Protein AF-A0A432UEH8-F1 (afdb_monomer_lite)

Radius of gyration: 19.12 Å; chains: 1; bounding box: 53×22×62 Å

pLDDT: mean 91.01, std 8.9, range [53.44, 97.94]

Foldseek 3Di:
DQVVQQVQLCVLQPVQFPDHKDFDWDQDPVRDTDGPHIDTDGDLDADPPQLVRQLVSLVSLLCSLPRDPDHDPVSVVSNVSSVVSNVVSVVVVVVVVVVVVVVVVVD

Secondary structure (DSSP, 8-state):
-HHHHHHHHHHHHGGGEEEEEEEEEEE-TTS-EEEEEEEEEE-----TT-HHHHHHHHHHHHHHHT-SSS--HHHHHHHHHHHHHHHHHHHHHHHHHHHHHHHHT--

Structure (mmCIF, N/CA/C/O backbone):
data_AF-A0A432UEH8-F1
#
_entry.id   AF-A0A432UEH8-F1
#
loop_
_atom_site.group_PDB
_atom_site.id
_atom_site.type_symbol
_atom_site.label_atom_id
_atom_site.label_alt_id
_atom_site.label_comp_id
_atom_site.label_asym_id
_atom_site.label_entity_id
_atom_site.label_seq_id
_atom_site.pdbx_PDB_ins_code
_atom_site.Cartn_x
_atom_site.Cartn_y
_atom_site.Cartn_z
_atom_site.occupancy
_atom_site.B_iso_or_equiv
_atom_site.auth_seq_id
_atom_site.auth_comp_id
_atom_site.auth_asym_id
_atom_site.auth_atom_id
_atom_site.pdbx_PDB_model_num
ATOM 1 N N . MET A 1 1 ? 9.382 -10.130 -14.495 1.00 84.81 1 MET A N 1
ATOM 2 C CA . MET A 1 1 ? 9.517 -8.937 -15.369 1.00 84.81 1 MET A CA 1
ATOM 3 C C . MET A 1 1 ? 8.827 -7.755 -14.710 1.00 84.81 1 MET A C 1
ATOM 5 O O . MET A 1 1 ? 7.781 -7.974 -14.114 1.00 84.81 1 MET A O 1
ATOM 9 N N . VAL A 1 2 ? 9.347 -6.535 -14.879 1.00 89.75 2 VAL A N 1
ATOM 10 C CA . VAL A 1 2 ? 8.770 -5.299 -14.306 1.00 89.75 2 VAL A CA 1
ATOM 11 C C . VAL A 1 2 ? 7.304 -5.112 -14.705 1.00 89.75 2 VAL A C 1
ATOM 13 O O . VAL A 1 2 ? 6.442 -4.952 -13.859 1.00 89.75 2 VAL A O 1
ATOM 16 N N . ARG A 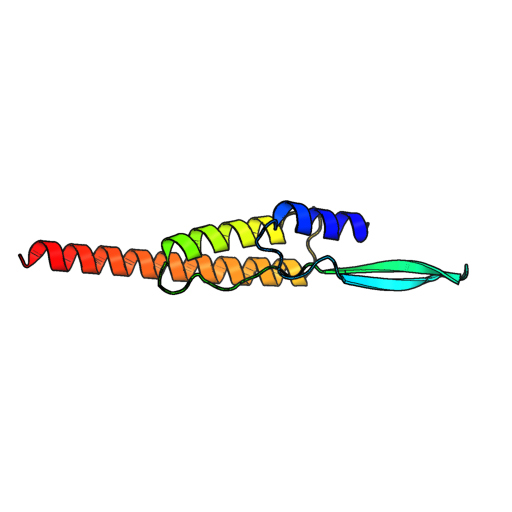1 3 ? 6.963 -5.264 -15.991 1.00 90.75 3 ARG A N 1
ATOM 17 C CA . ARG A 1 3 ? 5.567 -5.120 -16.448 1.00 90.75 3 ARG A CA 1
ATOM 18 C C . ARG A 1 3 ? 4.592 -6.093 -15.778 1.00 90.75 3 ARG A C 1
ATOM 20 O O . ARG A 1 3 ? 3.464 -5.716 -15.486 1.00 90.75 3 ARG A O 1
ATOM 27 N N . ALA A 1 4 ? 5.021 -7.335 -15.558 1.00 91.00 4 ALA A N 1
ATOM 28 C CA . ALA A 1 4 ? 4.205 -8.340 -14.881 1.00 91.00 4 ALA A CA 1
ATOM 29 C C . ALA A 1 4 ? 4.087 -8.051 -13.376 1.00 91.00 4 ALA A C 1
ATOM 31 O O . ALA A 1 4 ? 3.021 -8.264 -12.810 1.00 91.00 4 ALA A O 1
ATOM 32 N N . HIS A 1 5 ? 5.158 -7.529 -12.766 1.00 91.81 5 HIS A N 1
ATOM 33 C CA . HIS A 1 5 ? 5.180 -7.077 -11.377 1.00 91.81 5 HIS A CA 1
ATOM 34 C C . HIS A 1 5 ? 4.152 -5.958 -11.156 1.00 91.81 5 HIS A C 1
ATOM 36 O O . HIS A 1 5 ? 3.217 -6.143 -10.383 1.00 91.81 5 HIS A O 1
ATOM 42 N N . GLU A 1 6 ? 4.213 -4.881 -11.947 1.00 92.62 6 GLU A N 1
ATOM 43 C CA . GLU A 1 6 ? 3.250 -3.779 -11.802 1.00 92.62 6 GLU A CA 1
ATOM 44 C C . GLU A 1 6 ? 1.813 -4.212 -12.106 1.00 92.62 6 GLU A C 1
ATOM 46 O O . GLU A 1 6 ? 0.861 -3.786 -11.456 1.00 92.62 6 GLU A O 1
ATOM 51 N N . ARG A 1 7 ? 1.625 -5.114 -13.077 1.00 92.25 7 ARG A N 1
ATOM 52 C CA . ARG A 1 7 ? 0.293 -5.639 -13.393 1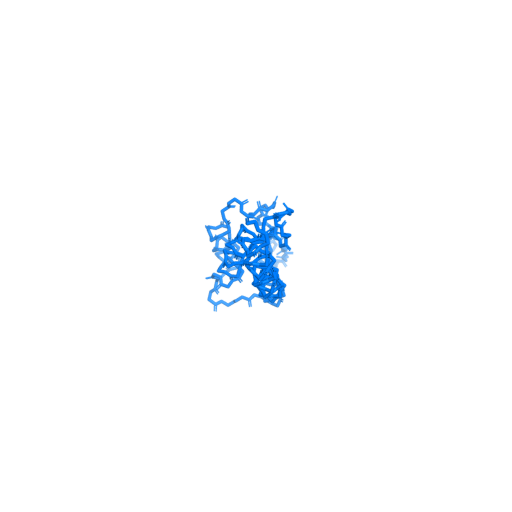.00 92.25 7 ARG A CA 1
ATOM 53 C C . ARG A 1 7 ? -0.309 -6.423 -12.224 1.00 92.25 7 ARG A C 1
ATOM 55 O O . ARG A 1 7 ? -1.518 -6.336 -12.021 1.00 92.25 7 ARG A O 1
ATOM 62 N N . ALA A 1 8 ? 0.502 -7.161 -11.464 1.00 93.12 8 ALA A N 1
ATOM 63 C CA . ALA A 1 8 ? 0.031 -7.873 -10.279 1.00 93.12 8 ALA A CA 1
ATOM 64 C C . ALA A 1 8 ? -0.478 -6.896 -9.208 1.00 93.12 8 ALA A C 1
ATOM 66 O O . ALA A 1 8 ? -1.565 -7.104 -8.668 1.00 93.12 8 ALA A O 1
ATOM 67 N N . HIS A 1 9 ? 0.239 -5.791 -8.979 1.00 92.50 9 HIS A N 1
ATOM 68 C CA . HIS A 1 9 ? -0.223 -4.728 -8.086 1.00 92.50 9 HIS A CA 1
ATOM 69 C C . HIS A 1 9 ? -1.530 -4.088 -8.552 1.00 92.50 9 HIS A C 1
ATOM 71 O O . HIS A 1 9 ? -2.440 -3.935 -7.743 1.00 92.50 9 HIS A O 1
ATOM 77 N N . LEU A 1 10 ? -1.668 -3.760 -9.841 1.00 91.94 10 LEU A N 1
ATOM 78 C CA . LEU A 1 10 ? -2.898 -3.154 -10.372 1.00 91.94 10 LEU A CA 1
ATOM 79 C C . LEU A 1 10 ? -4.121 -4.044 -10.168 1.00 91.94 10 LEU A C 1
ATOM 81 O O . LEU A 1 10 ? -5.162 -3.578 -9.712 1.00 91.94 10 LEU A O 1
ATOM 85 N N . ILE A 1 11 ? -3.986 -5.329 -10.504 1.00 92.62 11 ILE A N 1
ATOM 86 C CA . ILE A 1 11 ? -5.081 -6.295 -10.387 1.00 92.62 11 ILE A CA 1
ATOM 87 C C . ILE A 1 11 ? -5.483 -6.461 -8.920 1.00 92.62 11 ILE A C 1
ATOM 89 O O . ILE A 1 11 ? -6.671 -6.480 -8.610 1.00 92.62 11 ILE A O 1
ATOM 93 N N . ALA A 1 12 ? -4.508 -6.561 -8.016 1.00 93.25 12 ALA A N 1
ATOM 94 C CA . ALA A 1 12 ? -4.783 -6.743 -6.597 1.00 93.25 12 ALA A CA 1
ATOM 95 C C . ALA A 1 12 ? -5.281 -5.458 -5.907 1.00 93.25 12 ALA A C 1
ATOM 97 O O . ALA A 1 12 ? -6.056 -5.535 -4.953 1.00 93.25 12 ALA A O 1
ATOM 98 N N . GLY A 1 13 ? -4.838 -4.289 -6.377 1.00 91.12 13 GLY A N 1
ATOM 99 C CA . GLY A 1 13 ? -5.207 -2.979 -5.845 1.00 91.12 13 GLY A CA 1
ATOM 100 C C . GLY A 1 13 ? -6.609 -2.529 -6.247 1.00 91.12 13 GLY A C 1
ATOM 101 O O . GLY A 1 13 ? -7.323 -1.980 -5.409 1.00 91.12 13 GLY A O 1
ATOM 102 N N . GLY A 1 14 ? -7.031 -2.786 -7.489 1.00 93.25 14 GLY A N 1
ATOM 103 C CA . GLY A 1 14 ? -8.357 -2.394 -7.976 1.00 93.25 14 GLY A CA 1
ATOM 104 C C . GLY A 1 14 ? -8.636 -0.898 -7.774 1.00 93.25 14 GLY A C 1
ATOM 105 O O . GLY A 1 14 ? -7.835 -0.055 -8.163 1.00 93.25 14 GLY A O 1
ATOM 106 N N . ASP A 1 15 ? -9.747 -0.575 -7.113 1.00 92.94 15 ASP A N 1
ATOM 107 C CA . ASP A 1 15 ? -10.173 0.785 -6.731 1.00 92.94 15 ASP A CA 1
ATOM 108 C C . ASP A 1 15 ? -9.239 1.499 -5.740 1.00 92.94 15 ASP A C 1
ATOM 110 O O . ASP A 1 15 ? -9.373 2.702 -5.542 1.00 92.94 15 ASP A O 1
ATOM 114 N N . LEU A 1 16 ? -8.284 0.800 -5.120 1.00 92.94 16 LEU A N 1
ATOM 115 C CA . LEU A 1 16 ? -7.286 1.428 -4.244 1.00 92.94 16 LEU A CA 1
ATOM 116 C C . LEU A 1 16 ? -6.132 2.063 -5.023 1.00 92.94 16 LEU A C 1
ATOM 118 O O . LEU A 1 16 ? -5.307 2.762 -4.433 1.00 92.94 16 LEU A O 1
ATOM 122 N N . VAL A 1 17 ? -6.029 1.781 -6.322 1.00 92.69 17 VAL A N 1
ATOM 123 C CA . VAL A 1 17 ? -4.983 2.333 -7.178 1.00 92.69 17 VAL A CA 1
ATOM 124 C C . VAL A 1 17 ? -5.314 3.791 -7.490 1.00 92.69 17 VAL A C 1
ATOM 126 O O . VAL A 1 17 ? -6.306 4.086 -8.149 1.00 92.69 17 VAL A O 1
ATOM 129 N N . LEU A 1 18 ? -4.450 4.706 -7.048 1.00 89.12 18 LEU A N 1
ATOM 130 C CA . LEU A 1 18 ? -4.565 6.140 -7.332 1.00 89.12 18 LEU A CA 1
ATOM 131 C C . LEU A 1 18 ? -4.023 6.499 -8.712 1.00 89.12 18 LEU A C 1
ATOM 133 O O . LEU A 1 18 ? -4.503 7.423 -9.363 1.00 89.12 18 LEU A O 1
ATOM 137 N N . SER A 1 19 ? -2.983 5.791 -9.145 1.00 85.19 19 SER A N 1
ATOM 138 C CA . SER A 1 19 ? -2.334 6.018 -10.428 1.00 85.19 19 SER A CA 1
ATOM 139 C C . SER A 1 19 ? -1.858 4.696 -11.003 1.00 85.19 19 SER A C 1
ATOM 141 O O . SER A 1 19 ? -1.383 3.828 -10.268 1.00 85.19 19 SER A O 1
ATOM 143 N N . GLY A 1 20 ? -2.008 4.556 -12.322 1.00 82.38 20 GLY A N 1
ATOM 144 C CA . GLY A 1 20 ? -1.536 3.398 -13.069 1.00 82.38 20 GLY A CA 1
ATOM 145 C C . GLY A 1 20 ? -0.019 3.189 -12.952 1.00 82.38 20 GLY A C 1
ATOM 146 O O . GLY A 1 20 ? 0.677 3.976 -12.313 1.00 82.38 20 GLY A O 1
ATOM 147 N N . PRO A 1 21 ? 0.505 2.126 -13.578 1.00 85.94 21 PRO A N 1
ATOM 148 C CA . PRO A 1 21 ? 1.893 1.738 -13.410 1.00 85.94 21 PRO A CA 1
ATOM 149 C C . PRO A 1 21 ? 2.816 2.773 -14.053 1.00 85.94 21 PRO A C 1
ATOM 151 O O . PRO A 1 21 ? 2.733 3.042 -15.257 1.00 85.94 21 PRO A O 1
ATOM 154 N N . HIS A 1 22 ? 3.725 3.316 -13.257 1.00 89.75 22 HIS A N 1
ATOM 155 C CA . HIS A 1 22 ? 4.843 4.111 -13.744 1.00 89.75 22 HIS A CA 1
ATOM 156 C C . HIS A 1 22 ? 5.990 3.172 -14.086 1.00 89.75 22 HIS A C 1
ATOM 158 O O . HIS A 1 22 ? 6.191 2.162 -13.420 1.00 89.75 22 HIS A O 1
ATOM 164 N N . TYR A 1 23 ? 6.727 3.463 -15.156 1.00 91.25 23 TYR A N 1
ATOM 165 C CA . TYR A 1 23 ? 7.836 2.621 -15.600 1.00 91.25 23 TYR A CA 1
ATOM 166 C C . TYR A 1 23 ? 9.099 3.450 -15.778 1.00 91.25 23 TYR A C 1
ATOM 168 O O . TYR A 1 23 ? 9.107 4.461 -16.479 1.00 91.25 23 TYR A O 1
ATOM 176 N N . VAL A 1 24 ? 10.191 2.953 -15.211 1.00 89.75 24 VAL A N 1
ATOM 177 C CA . VAL A 1 24 ? 11.542 3.453 -15.437 1.00 89.75 24 VAL A CA 1
ATOM 178 C C . VAL A 1 24 ? 12.184 2.620 -16.535 1.00 89.75 24 VAL A C 1
ATOM 180 O O . VAL A 1 24 ? 12.254 1.390 -16.443 1.00 89.75 24 VAL A O 1
ATOM 183 N N . TYR A 1 25 ? 12.672 3.291 -17.576 1.00 93.44 25 TYR A N 1
ATOM 184 C CA . TYR A 1 25 ? 13.291 2.647 -18.729 1.00 93.44 25 TYR A CA 1
ATOM 185 C C . TYR A 1 25 ? 14.797 2.892 -18.773 1.00 93.44 25 TYR A C 1
ATOM 187 O O . TYR A 1 25 ? 15.276 3.980 -18.463 1.00 93.44 25 TYR A O 1
ATOM 195 N N . LYS A 1 26 ? 15.541 1.890 -19.244 1.00 94.44 26 LYS A N 1
ATOM 196 C CA . LYS A 1 26 ? 16.952 2.007 -19.616 1.00 94.44 26 LYS A CA 1
ATOM 197 C C . LYS A 1 26 ? 17.120 1.661 -21.091 1.00 94.44 26 LYS A C 1
ATOM 199 O O . LYS A 1 26 ? 16.524 0.697 -21.572 1.00 94.44 26 LYS A O 1
ATOM 204 N N . ARG A 1 27 ? 17.936 2.439 -21.806 1.00 95.75 27 ARG A N 1
ATOM 205 C CA . ARG A 1 27 ? 18.314 2.140 -23.193 1.00 95.75 27 ARG A CA 1
ATOM 206 C C . ARG A 1 27 ? 19.413 1.077 -23.221 1.00 95.75 27 ARG A C 1
ATOM 208 O O . ARG A 1 27 ? 20.413 1.209 -22.515 1.00 95.75 27 ARG A O 1
ATOM 215 N N . GLY A 1 28 ? 19.199 0.026 -24.004 1.00 95.00 28 GLY A N 1
ATOM 216 C CA . GLY A 1 28 ? 20.168 -1.039 -24.230 1.00 95.00 28 GLY A CA 1
ATOM 217 C C . GLY A 1 28 ? 21.220 -0.671 -25.285 1.00 95.00 28 GLY A C 1
ATOM 218 O O . GLY A 1 28 ? 21.062 0.327 -25.995 1.00 95.00 28 GLY A O 1
ATOM 219 N N . PRO A 1 29 ? 22.285 -1.480 -25.420 1.00 94.81 29 PRO A N 1
ATOM 220 C CA . PRO A 1 29 ? 23.298 -1.316 -26.471 1.00 94.81 29 PRO A CA 1
ATOM 221 C C . PRO A 1 29 ? 22.731 -1.425 -27.897 1.00 94.81 29 PRO A C 1
ATOM 223 O O . PRO A 1 29 ? 23.306 -0.899 -28.840 1.00 94.81 29 PRO A O 1
ATOM 226 N N . ASP A 1 30 ? 21.581 -2.081 -28.040 1.00 95.62 30 ASP A N 1
ATOM 227 C CA . ASP A 1 30 ? 20.789 -2.221 -29.265 1.00 95.62 30 ASP A CA 1
ATOM 228 C C . ASP A 1 30 ? 19.900 -0.997 -29.571 1.00 95.62 30 ASP A C 1
ATOM 230 O O . ASP A 1 30 ? 19.121 -1.010 -30.523 1.00 95.62 30 ASP A O 1
ATOM 234 N N . GLY A 1 31 ? 19.954 0.047 -28.736 1.00 94.94 31 GLY A N 1
ATOM 235 C CA . GLY A 1 31 ? 19.139 1.256 -28.857 1.00 94.94 31 GLY A CA 1
ATOM 236 C C . GLY A 1 31 ? 17.693 1.119 -28.361 1.00 94.94 31 GLY A C 1
ATOM 237 O O . GLY A 1 31 ? 16.976 2.123 -28.316 1.00 94.94 31 GLY A O 1
ATOM 238 N N . ARG A 1 32 ? 17.250 -0.074 -27.937 1.00 96.50 32 ARG A N 1
ATOM 239 C CA . ARG A 1 32 ? 15.868 -0.322 -27.486 1.00 96.50 32 ARG A CA 1
ATOM 240 C C . ARG A 1 32 ? 15.689 0.056 -26.013 1.00 96.50 32 ARG A C 1
ATOM 242 O O . ARG A 1 32 ? 16.641 0.052 -25.235 1.00 96.50 32 ARG A O 1
ATOM 249 N N . LEU A 1 33 ? 14.463 0.405 -25.618 1.00 93.62 33 LEU A N 1
ATOM 250 C CA . LEU A 1 33 ? 14.118 0.721 -24.226 1.00 93.62 33 LEU A CA 1
ATOM 251 C C . LEU A 1 33 ? 13.617 -0.523 -23.488 1.00 93.62 33 LEU A C 1
ATOM 253 O O . LEU A 1 33 ? 12.696 -1.197 -23.946 1.00 93.62 33 LEU A O 1
ATOM 257 N N . TYR A 1 34 ? 14.168 -0.763 -22.303 1.00 91.75 34 TYR A N 1
ATOM 258 C CA . TYR A 1 34 ? 13.806 -1.865 -21.418 1.00 91.75 34 TYR A CA 1
ATOM 259 C C . TYR A 1 34 ? 13.292 -1.317 -20.090 1.00 91.75 34 TYR A C 1
ATOM 261 O O . TYR A 1 34 ? 13.936 -0.455 -19.496 1.00 91.75 34 TYR A O 1
ATOM 269 N N . ALA A 1 35 ? 12.140 -1.803 -19.619 1.00 91.50 35 ALA A N 1
ATOM 270 C CA . ALA A 1 35 ? 11.621 -1.437 -18.301 1.00 91.50 35 ALA A CA 1
ATOM 271 C C . ALA A 1 35 ? 12.483 -2.101 -17.217 1.00 91.50 35 ALA A C 1
ATOM 273 O O . ALA A 1 35 ? 12.522 -3.329 -17.126 1.00 91.50 35 ALA A O 1
ATOM 274 N N .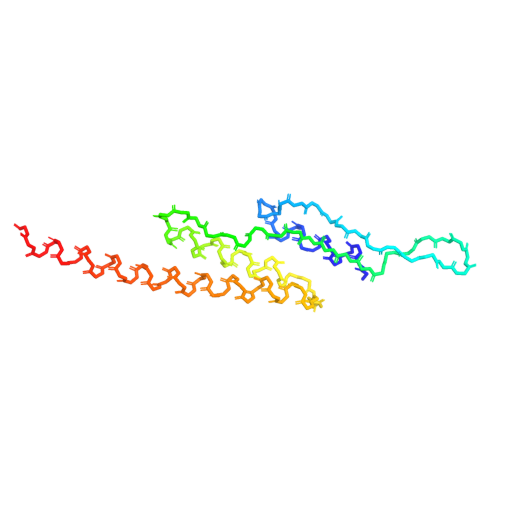 VAL A 1 36 ? 13.174 -1.283 -16.427 1.00 90.25 36 VAL A N 1
ATOM 275 C CA . VAL A 1 36 ? 14.094 -1.713 -15.360 1.00 90.25 36 VAL A CA 1
ATOM 276 C C . VAL A 1 36 ? 13.532 -1.480 -13.959 1.00 90.25 36 VAL A C 1
ATOM 278 O O . VAL A 1 36 ? 14.048 -2.047 -13.003 1.00 90.25 36 VAL A O 1
ATOM 281 N N . GLY A 1 37 ? 12.454 -0.706 -13.843 1.00 88.06 37 GLY A N 1
ATOM 282 C CA . GLY A 1 37 ? 11.696 -0.523 -12.611 1.00 88.06 37 GLY A CA 1
ATOM 283 C C . GLY A 1 37 ? 10.303 0.016 -12.906 1.00 88.06 37 GLY A C 1
ATOM 284 O O . GLY A 1 37 ? 10.015 0.420 -14.037 1.00 88.06 37 GLY A O 1
ATOM 285 N N . GLY A 1 38 ? 9.446 0.003 -11.902 1.00 87.75 38 GLY A N 1
ATOM 286 C CA . GLY A 1 38 ? 8.122 0.586 -11.960 1.00 87.75 38 GLY A CA 1
ATOM 287 C C . GLY A 1 38 ? 7.489 0.624 -10.581 1.00 87.75 38 GLY A C 1
ATOM 288 O O . GLY A 1 38 ? 8.050 0.068 -9.635 1.00 87.75 38 GLY A O 1
ATOM 289 N N . ASP A 1 39 ? 6.373 1.333 -10.483 1.00 88.00 39 ASP A N 1
ATOM 290 C CA . ASP A 1 39 ? 5.570 1.376 -9.272 1.00 88.00 39 ASP A CA 1
ATOM 291 C C . ASP A 1 39 ? 4.094 1.660 -9.569 1.00 88.00 39 ASP A C 1
ATOM 293 O O . ASP A 1 39 ? 3.735 2.314 -10.555 1.00 88.00 39 ASP A O 1
ATOM 297 N N . VAL A 1 40 ? 3.231 1.160 -8.685 1.00 89.88 40 VAL A N 1
ATOM 298 C CA . VAL A 1 40 ? 1.796 1.449 -8.651 1.00 89.88 40 VAL A CA 1
ATOM 299 C C . VAL A 1 40 ? 1.490 2.192 -7.361 1.00 89.88 40 VAL A C 1
ATOM 301 O O . VAL A 1 40 ? 1.811 1.732 -6.264 1.00 89.88 40 VAL A O 1
ATOM 304 N N . VAL A 1 41 ? 0.822 3.338 -7.475 1.00 89.94 41 VAL A N 1
ATOM 305 C CA . VAL A 1 41 ? 0.483 4.147 -6.303 1.00 89.94 41 VAL A CA 1
ATOM 306 C C . VAL A 1 41 ? -0.818 3.632 -5.693 1.00 89.94 41 VAL A C 1
ATOM 308 O O . VAL A 1 41 ? -1.882 3.751 -6.299 1.00 89.94 41 VAL A O 1
ATOM 311 N N . ILE A 1 42 ? -0.734 3.079 -4.482 1.00 89.00 42 ILE A N 1
ATOM 312 C CA . ILE A 1 42 ? -1.883 2.591 -3.707 1.00 89.00 42 ILE A CA 1
ATOM 313 C C . ILE A 1 42 ? -2.242 3.610 -2.620 1.00 89.00 42 ILE A C 1
ATOM 315 O O . ILE A 1 42 ? -1.370 4.088 -1.889 1.00 89.00 42 ILE A O 1
ATOM 319 N N . ASP A 1 43 ? -3.531 3.914 -2.481 1.00 90.69 43 ASP A N 1
ATOM 320 C CA . ASP A 1 43 ? -4.039 4.799 -1.437 1.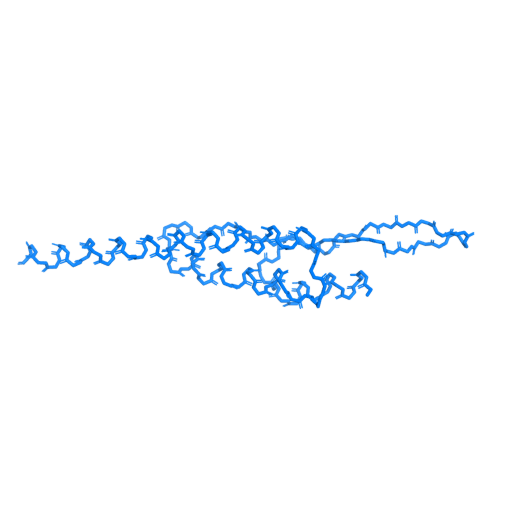00 90.69 43 ASP A CA 1
ATOM 321 C C . ASP A 1 43 ? -3.910 4.169 -0.044 1.00 90.69 43 ASP A C 1
ATOM 323 O O . ASP A 1 43 ? -4.752 3.381 0.383 1.00 90.69 43 ASP A O 1
ATOM 327 N N . ALA A 1 44 ? -2.872 4.570 0.689 1.00 86.19 44 ALA A N 1
ATOM 328 C CA . ALA A 1 44 ? -2.639 4.186 2.077 1.00 86.19 44 ALA A CA 1
ATOM 329 C C . ALA A 1 44 ? -3.147 5.230 3.093 1.00 86.19 44 ALA A C 1
ATOM 331 O O . ALA A 1 44 ? -2.488 5.483 4.111 1.00 86.19 44 ALA A O 1
ATOM 332 N N . SER A 1 45 ? -4.313 5.832 2.834 1.00 90.38 45 SER A N 1
ATOM 333 C CA . SER A 1 45 ? -5.059 6.678 3.779 1.00 90.38 45 SER A CA 1
ATOM 334 C C . SER A 1 45 ? -6.233 5.938 4.436 1.00 90.38 45 SER A C 1
ATOM 336 O O . SER A 1 45 ? -6.859 5.068 3.825 1.00 90.38 45 SER A O 1
ATOM 338 N N . GLY A 1 46 ? -6.531 6.275 5.695 1.00 90.69 46 GLY A N 1
ATOM 339 C CA . GLY A 1 46 ? -7.704 5.748 6.403 1.00 90.69 46 GLY A CA 1
ATOM 340 C C . GLY A 1 46 ? -9.017 6.342 5.886 1.00 90.69 46 GLY A C 1
ATOM 341 O O . GLY A 1 46 ? -9.011 7.322 5.144 1.00 90.69 46 GLY A O 1
ATOM 342 N N . VAL A 1 47 ? -10.144 5.749 6.279 1.00 94.88 47 VAL A N 1
ATOM 343 C CA . VAL A 1 47 ? -11.487 6.281 6.003 1.00 94.88 47 VAL A CA 1
ATOM 344 C C . VAL A 1 47 ? -11.899 7.162 7.191 1.00 94.88 47 VAL A C 1
ATOM 346 O O . VAL A 1 47 ? -12.042 6.640 8.299 1.00 94.88 47 VAL A O 1
ATOM 349 N N . PRO A 1 48 ? -12.058 8.488 7.012 1.00 92.12 48 PRO A N 1
ATOM 350 C CA . PRO A 1 48 ? -12.360 9.392 8.118 1.00 92.12 48 PRO A CA 1
ATOM 351 C C . PRO A 1 48 ? -13.647 9.007 8.853 1.00 92.12 48 PRO A C 1
ATOM 353 O O . PRO A 1 48 ? -14.683 8.810 8.227 1.00 92.12 48 PRO A O 1
ATOM 356 N N . GLY A 1 49 ? -13.576 8.920 10.183 1.00 92.81 49 GLY A N 1
ATOM 357 C CA . GLY A 1 49 ? -14.732 8.637 11.040 1.00 92.81 49 GLY A CA 1
ATOM 358 C C . GLY A 1 49 ? -15.247 7.194 11.006 1.00 92.81 49 GLY A C 1
ATOM 359 O O . GLY A 1 49 ? -16.193 6.894 11.727 1.00 92.81 49 GLY A O 1
ATOM 360 N N . ASP A 1 50 ? -14.633 6.302 10.222 1.00 96.75 50 ASP A N 1
ATOM 361 C CA . ASP A 1 50 ? -15.043 4.899 10.109 1.00 96.75 50 ASP A CA 1
ATOM 362 C C . ASP A 1 50 ? -13.828 3.972 10.316 1.00 96.75 50 ASP A C 1
ATOM 364 O O . ASP A 1 50 ? -13.102 3.627 9.365 1.00 96.75 50 ASP A O 1
ATOM 368 N N . PRO A 1 51 ? -13.545 3.578 11.571 1.00 96.75 51 PRO A N 1
ATOM 369 C CA . PRO A 1 51 ? -12.445 2.673 11.856 1.00 96.75 5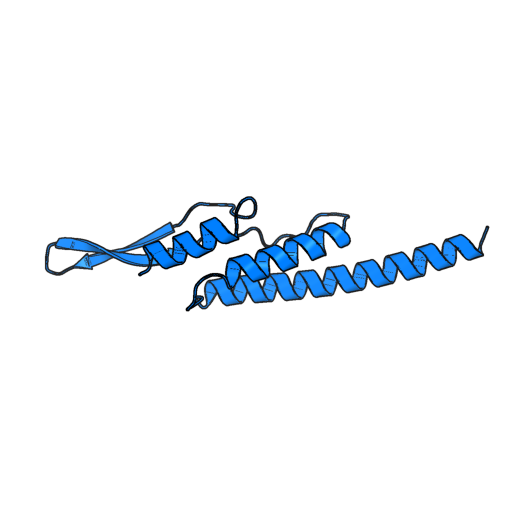1 PRO A CA 1
ATOM 370 C C . PRO A 1 51 ? -12.705 1.251 11.334 1.00 96.75 51 PRO A C 1
ATOM 372 O O . PRO A 1 51 ? -11.747 0.577 10.953 1.00 96.75 51 PRO A O 1
ATOM 375 N N . GLU A 1 52 ? -13.954 0.779 11.217 1.00 97.50 52 GLU A N 1
ATOM 376 C CA . GLU A 1 52 ? -14.226 -0.509 10.570 1.00 97.50 52 GLU A CA 1
ATOM 377 C C . GLU A 1 52 ? -13.860 -0.485 9.075 1.00 97.50 52 GLU A C 1
ATOM 379 O O . GLU A 1 52 ? -13.213 -1.412 8.576 1.00 97.50 52 GLU A O 1
ATOM 384 N N . ALA A 1 53 ? -14.242 0.564 8.343 1.00 97.38 53 ALA A N 1
ATOM 385 C CA . ALA A 1 53 ? -13.870 0.739 6.941 1.00 97.38 53 ALA A CA 1
ATOM 386 C C . ALA A 1 53 ? -12.368 0.941 6.780 1.00 97.38 53 ALA A C 1
ATOM 388 O O . ALA A 1 53 ? -11.779 0.366 5.864 1.00 97.38 53 ALA A O 1
ATOM 389 N N . THR A 1 54 ? -11.735 1.687 7.686 1.00 97.56 54 THR A N 1
ATOM 390 C CA . THR A 1 54 ? -10.277 1.850 7.715 1.00 97.56 54 THR A CA 1
ATOM 391 C C . THR A 1 54 ? -9.573 0.505 7.864 1.00 97.56 54 THR A C 1
ATOM 393 O O . THR A 1 54 ? -8.649 0.219 7.106 1.00 97.56 54 THR A O 1
ATOM 396 N N . LEU A 1 55 ? -10.032 -0.358 8.776 1.00 97.94 55 LEU A N 1
ATOM 397 C CA . LEU A 1 55 ? -9.471 -1.696 8.958 1.00 97.94 55 LEU A CA 1
ATOM 398 C C . LEU A 1 55 ? -9.616 -2.551 7.690 1.00 97.94 55 LEU A C 1
ATOM 400 O O . LEU A 1 55 ? -8.633 -3.125 7.219 1.00 97.94 55 LEU A O 1
ATOM 404 N N . ARG A 1 56 ? -10.816 -2.588 7.095 1.00 97.44 56 ARG A N 1
ATOM 405 C CA . ARG A 1 56 ? -11.054 -3.328 5.843 1.00 97.44 56 ARG A CA 1
ATOM 406 C C . ARG A 1 56 ? -10.181 -2.804 4.701 1.00 97.44 56 ARG A C 1
ATOM 408 O O . ARG A 1 56 ? -9.614 -3.595 3.948 1.00 97.44 56 ARG A O 1
ATOM 415 N N . LYS A 1 57 ? -10.058 -1.480 4.565 1.00 96.94 57 LYS A N 1
ATOM 416 C CA . LYS A 1 57 ? -9.219 -0.832 3.547 1.00 96.94 57 LYS A CA 1
ATOM 417 C C . LYS A 1 57 ? -7.746 -1.180 3.758 1.00 96.94 57 LYS A C 1
ATOM 419 O O . LYS A 1 57 ? -7.094 -1.623 2.817 1.00 96.94 57 LYS A O 1
ATOM 424 N N . ALA A 1 58 ? -7.251 -1.081 4.990 1.00 97.88 58 ALA A N 1
ATOM 425 C CA . ALA A 1 58 ? -5.887 -1.441 5.364 1.00 97.88 58 ALA A CA 1
ATOM 426 C C . ALA A 1 58 ? -5.530 -2.885 4.979 1.00 97.88 58 ALA A C 1
ATOM 428 O O . ALA A 1 58 ? -4.503 -3.124 4.348 1.00 97.88 58 ALA A O 1
ATOM 429 N N . GLU A 1 59 ? -6.396 -3.853 5.280 1.00 97.38 59 GLU A N 1
ATOM 430 C CA . GLU A 1 59 ? -6.166 -5.260 4.924 1.00 97.38 59 GLU A CA 1
ATOM 431 C C . GLU A 1 59 ? -6.114 -5.479 3.406 1.00 97.38 59 GLU A C 1
ATOM 433 O O . GLU A 1 59 ? -5.286 -6.249 2.912 1.00 97.38 59 GLU A O 1
ATOM 438 N N . ARG A 1 60 ? -6.955 -4.769 2.642 1.00 97.25 60 ARG A N 1
ATOM 439 C CA . ARG A 1 60 ? -6.900 -4.792 1.174 1.00 97.25 60 ARG A CA 1
ATOM 440 C C . ARG A 1 60 ? -5.592 -4.194 0.645 1.00 97.25 60 ARG A C 1
ATOM 442 O O . ARG A 1 60 ? -4.995 -4.789 -0.248 1.00 97.25 60 ARG A O 1
ATOM 449 N N . ILE A 1 61 ? -5.121 -3.085 1.221 1.00 97.00 61 ILE A N 1
ATOM 450 C CA . ILE A 1 61 ? -3.844 -2.455 0.847 1.00 97.00 61 ILE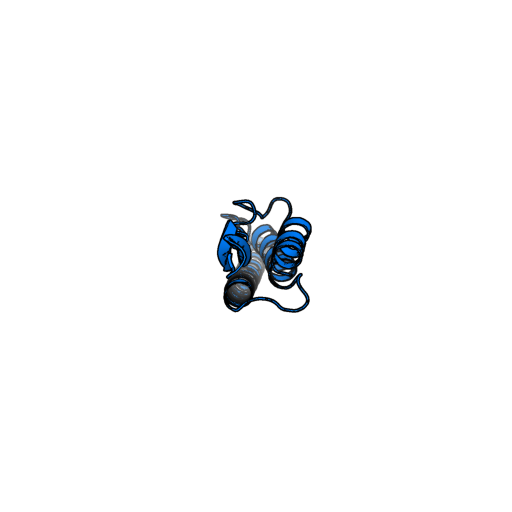 A CA 1
ATOM 451 C C . ILE A 1 61 ? -2.674 -3.413 1.099 1.00 97.00 61 ILE A C 1
ATOM 453 O O . ILE A 1 61 ? -1.826 -3.565 0.225 1.00 97.00 61 ILE A O 1
ATOM 457 N N . VAL A 1 62 ? -2.640 -4.102 2.248 1.00 97.38 62 VAL A N 1
ATOM 458 C CA . VAL A 1 62 ? -1.594 -5.101 2.543 1.00 97.38 62 VAL A CA 1
ATOM 459 C C . VAL A 1 62 ? -1.576 -6.198 1.480 1.00 97.38 62 VAL A C 1
ATOM 461 O O . VAL A 1 62 ? -0.512 -6.522 0.960 1.00 97.38 62 VAL A O 1
ATOM 464 N N . ARG A 1 63 ? -2.743 -6.743 1.110 1.00 96.00 63 ARG A N 1
ATOM 465 C CA . ARG A 1 63 ? -2.826 -7.769 0.058 1.00 96.00 63 ARG A CA 1
ATOM 466 C C . ARG A 1 63 ? -2.348 -7.250 -1.296 1.00 96.00 63 ARG A C 1
ATOM 468 O O . ARG A 1 63 ? -1.617 -7.955 -1.978 1.00 96.00 63 ARG A O 1
ATOM 475 N N . ALA A 1 64 ? -2.731 -6.031 -1.669 1.00 95.25 64 ALA A N 1
ATOM 476 C CA . ALA A 1 64 ? -2.325 -5.426 -2.933 1.00 95.25 64 ALA A CA 1
ATOM 477 C C . ALA A 1 64 ? -0.813 -5.160 -2.999 1.00 95.25 64 ALA A C 1
ATOM 479 O O . ALA A 1 64 ? -0.172 -5.474 -4.000 1.00 95.25 64 ALA A O 1
ATOM 480 N N . ALA A 1 65 ? -0.234 -4.640 -1.917 1.00 94.88 65 ALA A N 1
ATOM 481 C CA . ALA A 1 65 ? 1.192 -4.353 -1.805 1.00 94.88 65 ALA A CA 1
ATOM 482 C C . ALA A 1 65 ? 2.064 -5.620 -1.719 1.00 94.88 65 ALA A C 1
ATOM 484 O O . ALA A 1 65 ? 3.241 -5.588 -2.050 1.00 94.88 65 ALA A O 1
ATOM 485 N N . LEU A 1 66 ? 1.510 -6.757 -1.301 1.00 95.62 66 LEU A N 1
ATOM 486 C CA . LEU A 1 66 ? 2.240 -8.029 -1.233 1.00 95.62 66 LEU A CA 1
ATOM 487 C C . LEU A 1 66 ? 1.882 -8.993 -2.376 1.00 95.62 66 LEU A C 1
ATOM 489 O O . LEU A 1 66 ? 2.265 -10.157 -2.331 1.00 95.62 66 LEU A O 1
ATOM 493 N N . ALA A 1 67 ? 1.134 -8.532 -3.384 1.00 94.88 67 ALA A N 1
ATOM 494 C CA . ALA A 1 67 ? 0.618 -9.389 -4.449 1.00 94.88 67 ALA A CA 1
ATOM 495 C C . ALA A 1 67 ? 1.696 -10.009 -5.365 1.00 94.88 67 ALA A C 1
ATOM 497 O O . ALA A 1 67 ? 1.550 -11.182 -5.723 1.00 94.88 67 ALA A O 1
ATOM 498 N N . PRO A 1 68 ? 2.764 -9.299 -5.785 1.00 91.31 68 PRO A N 1
ATOM 499 C CA . PRO A 1 68 ? 3.826 -9.925 -6.563 1.00 91.31 68 PRO A CA 1
ATOM 500 C C . PRO A 1 68 ? 4.646 -10.896 -5.713 1.00 91.31 68 PRO A C 1
ATOM 502 O O . PRO A 1 68 ? 4.876 -10.668 -4.531 1.00 91.31 68 PRO A O 1
ATOM 505 N N . LEU A 1 69 ? 5.197 -11.931 -6.352 1.00 88.19 69 LEU A N 1
ATOM 506 C CA . LEU A 1 69 ? 6.078 -12.911 -5.697 1.00 88.19 69 LEU A CA 1
ATOM 507 C C . LEU A 1 69 ? 7.365 -12.296 -5.121 1.00 88.19 69 LEU A C 1
ATOM 509 O O . LEU A 1 69 ? 7.997 -12.888 -4.253 1.00 88.19 69 LEU A O 1
ATOM 513 N N . ASN A 1 70 ? 7.772 -11.128 -5.620 1.00 90.12 70 ASN A N 1
ATOM 514 C CA . ASN A 1 70 ? 8.984 -10.425 -5.217 1.00 90.12 70 ASN A CA 1
ATOM 515 C C . ASN A 1 70 ? 8.709 -8.929 -4.958 1.00 90.12 70 ASN A C 1
ATOM 517 O O . ASN A 1 70 ? 9.168 -8.102 -5.747 1.00 90.12 70 ASN A O 1
ATOM 521 N N . PRO A 1 71 ? 7.959 -8.561 -3.900 1.00 92.19 71 PRO A N 1
ATOM 522 C CA . PRO A 1 71 ? 7.631 -7.165 -3.608 1.00 92.19 71 PRO A CA 1
ATOM 523 C C . PRO A 1 71 ? 8.894 -6.305 -3.498 1.00 92.19 71 PRO A C 1
ATOM 525 O O . PRO A 1 71 ? 9.900 -6.729 -2.918 1.00 92.19 71 PRO A O 1
ATOM 528 N N . SER A 1 72 ? 8.856 -5.094 -4.045 1.00 92.31 72 SER A N 1
ATOM 529 C CA . SER A 1 72 ? 9.955 -4.143 -3.920 1.00 92.31 72 SER A CA 1
ATOM 530 C C . SER A 1 72 ? 10.013 -3.549 -2.503 1.00 92.31 72 SER A C 1
ATOM 532 O O . SER A 1 72 ? 9.039 -3.598 -1.744 1.00 92.31 72 SER A O 1
ATOM 534 N N . PRO A 1 73 ? 11.127 -2.897 -2.120 1.00 92.81 73 PRO A N 1
ATOM 535 C CA . PRO A 1 73 ? 11.188 -2.154 -0.865 1.00 92.81 73 PRO A CA 1
ATOM 536 C C . PRO A 1 73 ? 10.101 -1.077 -0.725 1.00 92.81 73 PRO A C 1
ATOM 538 O O . PRO A 1 73 ? 9.734 -0.733 0.396 1.00 92.81 73 PRO A O 1
ATOM 541 N N . GLN A 1 74 ? 9.597 -0.518 -1.832 1.00 90.88 74 GLN A N 1
ATOM 542 C CA . GLN A 1 74 ? 8.493 0.445 -1.805 1.00 90.88 74 GLN A CA 1
ATOM 543 C C . GLN A 1 74 ? 7.177 -0.227 -1.425 1.00 90.88 74 GLN A C 1
ATOM 545 O O . GLN A 1 74 ? 6.481 0.275 -0.540 1.00 90.88 74 GLN A O 1
ATOM 550 N N . ASP A 1 75 ? 6.885 -1.385 -2.006 1.00 94.19 75 ASP A N 1
ATOM 551 C CA . ASP A 1 75 ? 5.648 -2.120 -1.734 1.00 94.19 75 ASP A CA 1
ATOM 552 C C . ASP A 1 75 ? 5.613 -2.601 -0.284 1.00 94.19 75 ASP A C 1
ATOM 554 O O . ASP A 1 75 ? 4.608 -2.457 0.412 1.00 94.19 75 ASP A O 1
ATOM 558 N N . LEU A 1 76 ? 6.760 -3.048 0.236 1.00 95.56 76 LEU A N 1
ATOM 559 C CA . LEU A 1 76 ? 6.905 -3.389 1.650 1.00 95.56 76 LEU A CA 1
ATOM 560 C C . LEU A 1 76 ? 6.620 -2.190 2.567 1.00 95.56 76 LEU A C 1
ATOM 562 O O . LEU A 1 76 ? 5.951 -2.349 3.587 1.00 95.56 76 LEU A O 1
ATOM 566 N N . ARG A 1 77 ? 7.065 -0.976 2.209 1.00 94.75 77 ARG A N 1
ATOM 567 C CA . ARG A 1 77 ? 6.734 0.240 2.979 1.00 94.75 77 ARG A CA 1
ATOM 568 C C . ARG A 1 77 ? 5.234 0.534 2.962 1.00 94.75 77 ARG A C 1
ATOM 570 O O . ARG A 1 77 ? 4.687 0.902 4.002 1.00 94.75 77 ARG A O 1
ATOM 577 N N . VAL A 1 78 ? 4.565 0.354 1.822 1.00 94.44 78 VAL A N 1
ATOM 578 C CA . VAL A 1 78 ? 3.103 0.507 1.711 1.00 94.44 78 VAL A CA 1
ATOM 579 C C . VAL A 1 78 ? 2.387 -0.524 2.588 1.00 94.44 78 VAL A C 1
ATOM 581 O O . VAL A 1 78 ? 1.509 -0.155 3.370 1.00 94.44 78 VAL A O 1
ATOM 584 N N . ALA A 1 79 ? 2.810 -1.790 2.539 1.00 96.38 79 ALA A N 1
ATOM 585 C CA . ALA A 1 79 ? 2.262 -2.854 3.375 1.00 96.38 79 ALA A CA 1
ATOM 586 C C . ALA A 1 79 ? 2.442 -2.559 4.873 1.00 96.38 79 ALA A C 1
ATOM 588 O O . ALA A 1 79 ? 1.489 -2.689 5.640 1.00 96.38 79 ALA A O 1
ATOM 589 N N . LEU A 1 80 ? 3.627 -2.113 5.299 1.00 97.12 80 LEU A N 1
ATOM 590 C CA . LEU A 1 80 ? 3.892 -1.739 6.693 1.00 97.12 80 LEU A CA 1
ATOM 591 C C . LEU A 1 80 ? 3.011 -0.571 7.149 1.00 97.12 80 LEU A C 1
ATOM 593 O O . LEU A 1 80 ? 2.407 -0.632 8.220 1.00 97.12 80 LEU A O 1
ATOM 597 N N . ARG A 1 81 ? 2.872 0.474 6.324 1.00 96.19 81 ARG A N 1
ATOM 598 C CA . ARG A 1 81 ? 1.988 1.610 6.625 1.00 96.19 81 ARG A CA 1
ATOM 599 C C . ARG A 1 81 ? 0.534 1.164 6.789 1.00 96.19 81 ARG A C 1
ATOM 601 O O . ARG A 1 81 ? -0.139 1.609 7.717 1.00 96.19 81 ARG A O 1
ATOM 608 N N . ALA A 1 82 ? 0.060 0.261 5.934 1.00 97.31 82 ALA A N 1
ATOM 609 C CA . ALA A 1 82 ? -1.283 -0.295 6.040 1.00 97.31 82 ALA A CA 1
ATOM 610 C C . ALA A 1 82 ? -1.461 -1.182 7.284 1.00 97.31 82 ALA A C 1
ATOM 612 O O . ALA A 1 82 ? -2.495 -1.114 7.939 1.00 97.31 82 ALA A O 1
ATOM 613 N N . GLN A 1 83 ? -0.449 -1.951 7.690 1.00 97.94 83 GLN A N 1
ATOM 614 C CA . GLN A 1 83 ? -0.501 -2.702 8.951 1.00 97.94 83 GLN A CA 1
ATOM 615 C C . GLN A 1 83 ? -0.613 -1.778 10.172 1.00 97.94 83 GLN A C 1
ATOM 617 O O . GLN A 1 83 ? -1.423 -2.036 11.065 1.00 97.94 83 GLN A O 1
ATOM 622 N N . ILE A 1 84 ? 0.138 -0.671 10.190 1.00 97.06 84 ILE A N 1
ATOM 623 C CA . ILE A 1 84 ? 0.034 0.354 11.240 1.00 97.06 84 ILE A CA 1
ATOM 624 C C . ILE A 1 84 ? -1.379 0.953 11.263 1.00 97.06 84 ILE A C 1
ATOM 626 O O . ILE A 1 84 ? -1.981 1.072 12.330 1.00 97.06 84 ILE A O 1
ATOM 630 N N . MET A 1 85 ? -1.942 1.261 10.092 1.00 96.56 85 MET A N 1
ATOM 631 C CA . MET A 1 85 ? -3.316 1.751 9.964 1.00 96.56 85 MET A CA 1
ATOM 632 C C . MET A 1 85 ? -4.343 0.744 10.511 1.00 96.56 85 MET A C 1
ATOM 634 O O . MET A 1 85 ? -5.227 1.124 11.276 1.00 96.56 85 MET A O 1
ATOM 638 N N . ALA A 1 86 ? -4.211 -0.544 10.180 1.00 97.81 86 ALA A N 1
ATOM 639 C CA . ALA A 1 86 ? -5.084 -1.598 10.699 1.00 97.81 86 ALA A CA 1
ATOM 640 C C . ALA A 1 86 ? -5.013 -1.698 12.232 1.00 97.81 86 ALA A C 1
ATOM 642 O O . ALA A 1 86 ? -6.033 -1.865 12.900 1.00 97.81 86 ALA A O 1
ATOM 643 N N . MET A 1 87 ? -3.813 -1.577 12.805 1.00 97.81 87 MET A N 1
ATOM 644 C CA . MET A 1 87 ? -3.618 -1.560 14.255 1.00 97.81 87 MET A CA 1
ATOM 645 C C . MET A 1 87 ? -4.320 -0.359 14.906 1.00 97.81 87 MET A C 1
ATOM 647 O O . MET A 1 87 ? -5.032 -0.533 15.895 1.00 97.81 87 MET A O 1
ATOM 651 N N . GLN A 1 88 ? -4.157 0.842 14.343 1.00 96.31 88 GLN A N 1
ATOM 652 C CA . GLN A 1 88 ? -4.808 2.059 14.840 1.00 96.31 88 GLN A CA 1
ATOM 653 C C . GLN A 1 88 ? -6.335 1.942 14.791 1.00 96.31 88 GLN A C 1
ATOM 655 O O . GLN A 1 88 ? -7.001 2.209 15.790 1.00 96.31 88 GLN A O 1
ATOM 660 N N . ALA A 1 89 ? -6.878 1.448 13.678 1.00 97.88 89 ALA A N 1
ATOM 661 C CA . ALA A 1 89 ? -8.307 1.207 13.522 1.00 97.88 89 ALA A CA 1
ATOM 662 C C . ALA A 1 89 ? -8.848 0.206 14.557 1.00 97.88 89 ALA A C 1
ATOM 664 O O . ALA A 1 89 ? -9.864 0.462 15.195 1.00 97.88 89 ALA A O 1
ATOM 665 N N . ARG A 1 90 ? -8.144 -0.910 14.803 1.00 97.50 90 ARG A N 1
ATOM 666 C CA . ARG A 1 90 ? -8.532 -1.887 15.841 1.00 97.50 90 ARG A CA 1
ATOM 667 C C . ARG A 1 90 ? -8.565 -1.270 17.240 1.00 97.50 90 ARG A C 1
ATOM 669 O O . ARG A 1 90 ? -9.474 -1.566 18.014 1.00 97.50 90 ARG A O 1
ATOM 676 N N . LEU A 1 91 ? -7.599 -0.409 17.558 1.00 97.25 91 LEU A N 1
ATOM 677 C CA . LEU A 1 91 ? -7.570 0.315 18.828 1.00 97.25 91 LEU A CA 1
ATOM 678 C C . LEU A 1 91 ? -8.754 1.285 18.953 1.00 97.25 91 LEU A C 1
ATOM 680 O O . LEU A 1 91 ? -9.363 1.378 20.019 1.00 97.25 91 LEU A O 1
ATOM 684 N N . GLU A 1 92 ? -9.108 1.985 17.879 1.00 95.81 92 GLU A N 1
ATOM 685 C CA . GLU A 1 92 ? -10.264 2.881 17.864 1.00 95.81 92 GLU A CA 1
ATOM 686 C C . GLU A 1 92 ? -11.586 2.122 18.031 1.00 95.81 92 GLU A C 1
ATOM 688 O O . GLU A 1 92 ? -12.393 2.488 18.886 1.00 95.81 92 GLU A O 1
ATOM 693 N N . LEU A 1 93 ? -11.756 0.994 17.336 1.00 96.62 93 LEU A N 1
ATOM 694 C CA . LEU A 1 93 ? -12.911 0.104 17.499 1.00 96.62 93 LEU A CA 1
ATOM 695 C C . LEU A 1 93 ? -13.077 -0.379 18.939 1.00 96.62 93 LEU A C 1
ATOM 697 O O . LEU A 1 93 ? -14.180 -0.378 19.486 1.00 96.62 93 LEU A O 1
ATOM 701 N N . ALA A 1 94 ? -11.976 -0.769 19.584 1.00 95.75 94 ALA A N 1
ATOM 702 C CA . ALA A 1 94 ? -12.001 -1.178 20.983 1.00 95.75 94 ALA A CA 1
ATOM 703 C C . ALA A 1 94 ? -12.463 -0.032 21.904 1.00 95.75 94 ALA A C 1
ATOM 705 O O . ALA A 1 94 ? -13.264 -0.254 22.816 1.00 95.75 94 ALA A O 1
ATOM 706 N N . ARG A 1 95 ? -12.016 1.204 21.643 1.00 94.12 95 ARG A N 1
ATOM 707 C CA . ARG A 1 95 ? -12.445 2.395 22.396 1.00 94.12 95 ARG A CA 1
ATOM 708 C C . ARG A 1 95 ? -13.925 2.707 22.183 1.00 94.12 95 ARG A C 1
ATOM 710 O O . ARG A 1 95 ? -14.605 3.000 23.164 1.00 94.12 95 ARG A O 1
ATOM 717 N N . GLN A 1 96 ? -14.424 2.623 20.950 1.00 92.94 96 GLN A N 1
ATOM 718 C CA . GLN A 1 96 ? -15.836 2.865 20.637 1.00 92.94 96 GLN A CA 1
ATOM 719 C C . GLN A 1 96 ? -16.746 1.841 21.325 1.00 92.94 96 GLN A C 1
ATOM 721 O O . GLN A 1 96 ? -17.723 2.223 21.964 1.00 92.94 96 GLN A O 1
ATOM 726 N N . ARG A 1 97 ? -16.372 0.553 21.313 1.00 92.00 97 ARG A N 1
ATOM 727 C CA . ARG A 1 97 ? -17.095 -0.505 22.045 1.00 92.00 97 ARG A CA 1
ATOM 728 C C . ARG A 1 97 ? -17.145 -0.236 23.550 1.00 92.00 97 ARG A C 1
ATOM 730 O O . ARG A 1 97 ? -18.201 -0.362 24.165 1.00 92.00 97 ARG A O 1
ATOM 737 N N . ALA A 1 98 ? -16.025 0.184 24.139 1.00 91.38 98 ALA A N 1
ATOM 738 C CA . ALA A 1 98 ? -15.963 0.523 25.559 1.00 91.38 98 ALA A CA 1
ATOM 739 C C . ALA A 1 98 ? -16.812 1.759 25.919 1.00 91.38 98 ALA A C 1
ATOM 741 O O . ALA A 1 98 ? -17.391 1.809 27.002 1.00 91.38 98 ALA A O 1
ATOM 742 N N . GLN A 1 99 ? -16.896 2.759 25.038 1.00 84.12 99 GLN A N 1
ATOM 743 C CA . GLN A 1 99 ? -17.722 3.956 25.248 1.00 84.12 99 GLN A CA 1
ATOM 744 C C . GLN A 1 99 ? -19.216 3.669 25.053 1.00 84.12 99 GLN A C 1
ATOM 746 O O . GLN A 1 99 ? -20.023 4.081 25.884 1.00 84.12 99 GLN A O 1
ATOM 751 N N . GLY A 1 100 ? -19.578 2.892 24.028 1.00 76.94 100 GLY A N 1
ATOM 752 C CA . GLY A 1 100 ? -20.955 2.451 23.792 1.00 76.94 100 GLY A CA 1
ATOM 753 C C . GLY A 1 100 ? -21.517 1.635 24.959 1.00 76.94 100 GLY A C 1
ATOM 754 O O . GLY A 1 100 ? -22.630 1.895 25.410 1.00 76.94 100 GLY A O 1
ATOM 755 N N . GLY A 1 101 ? -20.715 0.734 25.539 1.00 69.12 101 GLY A N 1
ATOM 756 C CA . GLY A 1 101 ? -21.099 -0.009 26.747 1.00 69.12 101 GLY A CA 1
ATOM 757 C C . GLY A 1 101 ? -21.290 0.878 27.986 1.00 69.12 101 GLY A C 1
ATOM 758 O O . GLY A 1 101 ? -22.192 0.638 28.783 1.00 69.12 101 GLY A O 1
ATOM 759 N N . LYS A 1 102 ? -20.496 1.949 28.133 1.00 66.75 102 LYS A N 1
ATOM 760 C CA . LYS A 1 102 ? -20.657 2.926 29.228 1.00 66.75 102 LYS A CA 1
ATOM 761 C C . LYS A 1 102 ? -21.915 3.782 29.082 1.00 66.75 102 LYS A C 1
ATOM 763 O O . LYS A 1 102 ? -22.475 4.190 30.094 1.00 66.75 102 LYS A O 1
ATOM 768 N N . HIS A 1 103 ? -22.339 4.078 27.855 1.00 59.62 103 HIS A N 1
ATOM 769 C CA . HIS A 1 103 ? -23.568 4.832 27.600 1.00 59.62 103 HIS A CA 1
ATOM 770 C C . HIS A 1 103 ? -24.810 3.958 27.808 1.00 59.62 103 HIS A C 1
ATOM 772 O O . HIS A 1 103 ? -25.769 4.422 28.413 1.00 59.62 103 HIS A O 1
ATOM 778 N N . ALA A 1 104 ? -24.759 2.683 27.407 1.00 60.19 104 ALA A N 1
ATOM 779 C CA . ALA A 1 104 ? -25.848 1.728 27.618 1.00 60.19 104 ALA A CA 1
ATOM 780 C C . ALA A 1 104 ? -26.148 1.433 29.104 1.00 60.19 104 ALA A C 1
ATOM 782 O O . ALA A 1 104 ? -27.262 1.052 29.426 1.00 60.19 104 ALA A O 1
ATOM 783 N N . TYR A 1 105 ? -25.178 1.619 30.008 1.00 58.88 105 TYR A N 1
ATOM 784 C CA . TYR A 1 105 ? -25.353 1.419 31.456 1.00 58.88 105 TYR A CA 1
ATOM 785 C C . TYR A 1 105 ? -25.895 2.660 32.201 1.00 58.88 105 TYR A C 1
ATOM 787 O O . TYR A 1 105 ? -26.230 2.576 33.378 1.00 58.88 105 TYR A O 1
ATOM 795 N N . ARG A 1 106 ? -25.939 3.837 31.558 1.00 58.19 106 ARG A N 1
ATOM 796 C CA . ARG A 1 106 ? -26.340 5.113 32.193 1.00 58.19 106 ARG A CA 1
ATOM 797 C C . ARG A 1 106 ? -27.769 5.564 31.852 1.00 58.19 106 ARG A C 1
ATOM 799 O O . ARG A 1 106 ? -28.138 6.662 32.261 1.00 58.19 106 ARG A O 1
ATOM 806 N N . ALA A 1 107 ? -28.525 4.758 31.109 1.00 53.44 107 ALA A N 1
ATOM 807 C CA . ALA A 1 107 ? -29.931 4.977 30.759 1.00 53.44 107 ALA A CA 1
ATOM 808 C C . ALA A 1 107 ? -30.809 3.955 31.488 1.00 53.44 107 ALA A C 1
ATOM 810 O O . ALA A 1 107 ? -31.935 4.336 31.870 1.00 53.44 107 ALA A O 1
#

Sequence (107 aa):
MVRAHERAHLIAGGDLVLSGPHYVYKRGPDGRLYAVGGDVVIDASGVPGDPEATLRKAERIVRAALAPLNPSPQDLRVALRAQIMAMQARLELARQRAQGGKHAYRA